Protein AF-A0AAU3WV10-F1 (afdb_monomer_lite)

Radius of gyration: 16.54 Å; chains: 1; bounding box: 46×25×33 Å

Secondary structure (DSSP, 8-state):
-------GGGHHHHHHHHHHHHHHHHHHH-----SS-HHHHHHHHHHHHHHHTT---------SSSTTHHHHHHHHHTTPPPP---------

Foldseek 3Di:
DPDDDDDPVVVVVVVVVCCVVCVVVCVVVDDDDDDDCPLVVVVVVVVVVCVVVVHPDDDDDDDPDPVRPVVVVSCVVVVDDDDPDDDDDDDD

Sequence (92 aa):
MRIRAFAHDDVAPLTDLTIETFRPFFEEVFRPSPPPRRGTALCEHAFEQMRLRGAEIVEIGTGGDSFHAPARALYEQLGCTQNPVAVYFRQL

pLDDT: mean 84.03, std 13.67, range [47.78, 96.44]

Structure (mmCIF, N/CA/C/O backbone):
data_AF-A0AAU3WV10-F1
#
_entry.id   AF-A0AAU3WV10-F1
#
loop_
_atom_site.group_PDB
_atom_site.id
_atom_site.type_symbol
_atom_site.label_atom_id
_atom_site.label_alt_id
_atom_site.label_comp_id
_atom_site.label_asym_id
_atom_site.label_entity_id
_atom_site.label_seq_id
_atom_site.pdbx_PDB_ins_code
_atom_site.Cartn_x
_atom_site.Cartn_y
_atom_site.Cartn_z
_atom_site.occupancy
_atom_site.B_iso_or_equiv
_atom_site.auth_seq_id
_atom_site.auth_comp_id
_atom_site.auth_asym_id
_atom_site.auth_atom_id
_atom_site.pdbx_PDB_model_num
ATOM 1 N N . MET A 1 1 ? 14.772 -16.584 0.274 1.00 47.78 1 MET A N 1
ATOM 2 C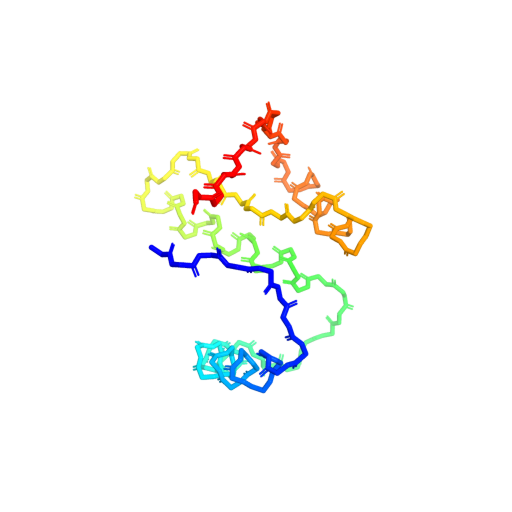 CA . MET A 1 1 ? 14.416 -15.798 -0.928 1.00 47.78 1 MET A CA 1
ATOM 3 C C . MET A 1 1 ? 15.677 -15.111 -1.438 1.00 47.78 1 MET A C 1
ATOM 5 O O . MET A 1 1 ? 16.279 -14.371 -0.671 1.00 47.78 1 MET A O 1
ATOM 9 N N . ARG A 1 2 ? 16.145 -15.408 -2.660 1.00 64.38 2 ARG A N 1
ATOM 10 C CA . ARG A 1 2 ? 17.281 -14.684 -3.262 1.00 64.38 2 ARG A CA 1
ATOM 11 C C . ARG A 1 2 ? 16.748 -13.393 -3.881 1.00 64.38 2 ARG A C 1
ATOM 13 O O . ARG A 1 2 ? 16.237 -13.421 -4.993 1.00 64.38 2 ARG A O 1
ATOM 20 N N . ILE A 1 3 ? 16.819 -12.299 -3.131 1.00 66.44 3 ILE A N 1
ATOM 21 C CA . ILE A 1 3 ? 16.438 -10.967 -3.610 1.00 66.44 3 ILE A CA 1
ATOM 22 C C . ILE A 1 3 ? 17.671 -10.356 -4.272 1.00 66.44 3 ILE A C 1
ATOM 24 O O . ILE A 1 3 ? 18.720 -10.260 -3.638 1.00 66.44 3 ILE A O 1
ATOM 28 N N . ARG A 1 4 ? 17.552 -9.972 -5.541 1.00 85.62 4 ARG A N 1
ATOM 29 C CA . ARG A 1 4 ? 18.581 -9.232 -6.282 1.00 85.62 4 ARG A CA 1
ATOM 30 C C . ARG A 1 4 ? 17.949 -8.041 -6.993 1.00 85.62 4 ARG A C 1
ATOM 32 O O . ARG A 1 4 ? 16.729 -7.990 -7.127 1.00 85.62 4 ARG A O 1
ATOM 39 N N . ALA A 1 5 ? 18.782 -7.107 -7.448 1.00 81.00 5 ALA A N 1
ATOM 40 C CA . ALA A 1 5 ? 18.322 -6.007 -8.284 1.00 81.00 5 ALA A CA 1
ATOM 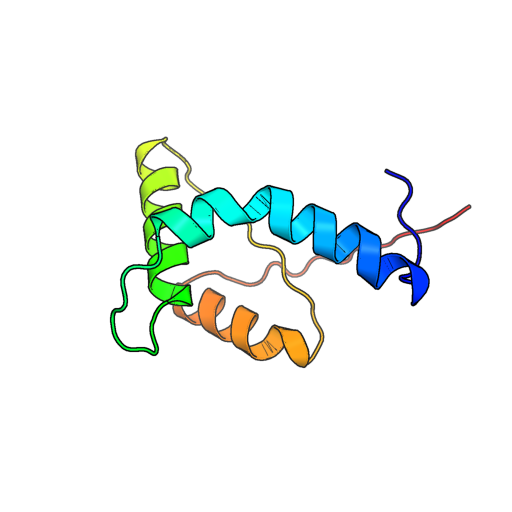41 C C . ALA A 1 5 ? 17.625 -6.536 -9.547 1.00 81.00 5 ALA A C 1
ATOM 43 O O . ALA A 1 5 ? 18.018 -7.568 -10.107 1.00 81.00 5 ALA A O 1
ATOM 44 N N . PHE A 1 6 ? 16.595 -5.806 -9.967 1.00 83.69 6 PHE A N 1
ATOM 45 C CA . PHE A 1 6 ? 15.887 -6.043 -11.214 1.00 83.69 6 PHE A CA 1
ATOM 46 C C . PHE A 1 6 ? 16.827 -5.831 -12.407 1.00 83.69 6 PHE A C 1
ATOM 48 O O . PHE A 1 6 ? 17.522 -4.815 -12.488 1.00 83.69 6 PHE A O 1
ATOM 55 N N . ALA A 1 7 ? 16.832 -6.787 -13.326 1.00 91.06 7 ALA A N 1
ATOM 56 C CA . ALA A 1 7 ? 17.490 -6.724 -14.620 1.00 91.06 7 ALA A CA 1
ATOM 57 C C . ALA A 1 7 ? 16.427 -6.722 -15.725 1.00 91.06 7 ALA A C 1
ATOM 59 O O . ALA A 1 7 ? 15.328 -7.235 -15.540 1.00 91.06 7 ALA A O 1
ATOM 60 N N . HIS A 1 8 ? 16.752 -6.172 -16.895 1.00 92.06 8 HIS A N 1
ATOM 61 C CA . HIS A 1 8 ? 15.801 -6.113 -18.010 1.00 92.06 8 HIS A CA 1
ATOM 62 C C . HIS A 1 8 ? 15.276 -7.503 -18.418 1.00 92.06 8 HIS A C 1
ATOM 64 O O . HIS A 1 8 ? 14.098 -7.650 -18.732 1.00 92.06 8 HIS A O 1
ATOM 70 N N . ASP A 1 9 ? 16.114 -8.534 -18.306 1.00 94.06 9 ASP A N 1
ATOM 71 C CA . ASP A 1 9 ? 15.746 -9.923 -18.601 1.00 94.06 9 ASP A CA 1
ATOM 72 C C . ASP A 1 9 ? 14.687 -10.496 -17.635 1.00 94.06 9 ASP A C 1
ATOM 74 O O . ASP A 1 9 ? 14.070 -11.518 -17.931 1.00 94.06 9 ASP A O 1
ATOM 78 N N . ASP A 1 10 ? 14.416 -9.833 -16.504 1.00 90.31 10 ASP A N 1
ATOM 79 C CA . ASP A 1 10 ? 13.370 -10.239 -15.558 1.00 90.31 10 ASP A CA 1
ATOM 80 C C . ASP A 1 10 ? 11.959 -9.871 -16.038 1.00 90.31 10 ASP A C 1
ATOM 82 O O . ASP A 1 10 ? 10.979 -10.401 -15.514 1.00 90.31 10 ASP A O 1
ATOM 86 N N . VAL A 1 11 ? 11.827 -8.975 -17.025 1.00 92.56 11 VAL A N 1
ATOM 87 C CA . VAL A 1 11 ? 10.524 -8.450 -17.472 1.00 92.56 11 VAL A CA 1
ATOM 88 C C . VAL A 1 11 ? 9.602 -9.569 -17.942 1.00 92.56 11 VAL A C 1
ATOM 90 O O . VAL A 1 11 ? 8.467 -9.656 -17.478 1.00 92.56 11 VAL A O 1
ATOM 93 N N . ALA A 1 12 ? 10.071 -10.415 -18.859 1.00 94.88 12 ALA A N 1
ATOM 94 C CA . ALA A 1 12 ? 9.257 -11.477 -19.442 1.00 94.88 12 ALA A CA 1
ATOM 95 C C . ALA A 1 12 ? 8.774 -12.493 -18.387 1.00 94.88 12 ALA A C 1
ATOM 97 O O . ALA A 1 12 ? 7.560 -12.620 -18.219 1.00 94.88 12 ALA A O 1
ATOM 98 N N . PRO A 1 13 ? 9.655 -13.139 -17.593 1.00 92.00 13 PRO A N 1
ATOM 99 C CA . PRO A 1 13 ? 9.210 -14.133 -16.618 1.00 92.00 13 PRO A CA 1
ATOM 100 C C . PRO A 1 13 ? 8.340 -13.538 -15.503 1.00 92.00 13 PRO A C 1
ATOM 102 O O . PRO A 1 13 ? 7.405 -14.195 -15.048 1.00 92.00 13 PRO A O 1
ATOM 105 N N . LEU A 1 14 ? 8.597 -12.297 -15.065 1.00 89.50 14 LEU A N 1
ATOM 106 C CA . LEU A 1 14 ? 7.741 -11.641 -14.070 1.00 89.50 14 LEU A CA 1
ATOM 107 C C . LEU A 1 14 ? 6.369 -11.280 -14.641 1.00 89.50 14 LEU A C 1
ATOM 109 O O . LEU A 1 14 ? 5.373 -11.362 -13.923 1.00 89.50 14 LEU A O 1
ATOM 113 N N . THR A 1 15 ? 6.305 -10.901 -15.917 1.00 90.19 15 THR A N 1
ATOM 114 C CA . THR A 1 15 ? 5.042 -10.613 -16.606 1.00 90.19 15 THR A CA 1
ATOM 115 C C . THR A 1 15 ? 4.201 -11.877 -16.728 1.00 90.19 15 THR A C 1
ATOM 117 O O . THR A 1 15 ? 3.034 -11.860 -16.337 1.00 90.19 15 THR A O 1
ATOM 120 N N . ASP A 1 16 ? 4.796 -12.980 -17.181 1.00 93.19 16 ASP A N 1
ATOM 121 C CA . ASP A 1 16 ? 4.107 -14.267 -17.309 1.00 93.19 16 ASP A CA 1
ATOM 122 C C . ASP A 1 16 ? 3.577 -14.752 -15.956 1.00 93.19 16 ASP A C 1
ATOM 124 O O . ASP A 1 16 ? 2.393 -15.067 -15.835 1.00 93.19 16 ASP A O 1
ATOM 128 N N . LEU A 1 17 ? 4.415 -14.700 -14.914 1.00 88.81 17 LEU A N 1
ATOM 129 C CA . LEU A 1 17 ? 4.020 -15.063 -13.553 1.00 88.81 17 LEU A CA 1
ATOM 130 C C . LEU A 1 17 ? 2.883 -14.178 -13.025 1.00 88.81 17 LEU A C 1
ATOM 132 O O . LEU A 1 17 ? 1.948 -14.669 -12.390 1.00 88.81 17 LEU A O 1
ATOM 136 N N . THR A 1 18 ? 2.950 -12.869 -13.280 1.00 82.81 18 THR A N 1
ATOM 137 C CA . THR A 1 18 ? 1.904 -11.917 -12.877 1.00 82.81 18 THR A CA 1
ATOM 138 C C . THR A 1 18 ? 0.590 -12.254 -13.569 1.00 82.81 18 THR A C 1
ATOM 140 O O . THR A 1 18 ? -0.456 -12.317 -12.922 1.00 82.81 18 THR A O 1
ATOM 143 N N . ILE A 1 19 ? 0.633 -12.505 -14.877 1.00 85.56 19 ILE A N 1
ATOM 144 C CA . ILE A 1 19 ? -0.547 -12.884 -15.646 1.00 85.56 19 ILE A CA 1
ATOM 145 C C . ILE A 1 19 ? -1.118 -14.193 -15.105 1.00 85.56 19 ILE A C 1
ATOM 147 O O . ILE A 1 19 ? -2.300 -14.235 -14.797 1.00 85.56 19 ILE A O 1
ATOM 151 N N . GLU A 1 20 ? -0.315 -15.242 -14.947 1.00 88.19 20 GLU A N 1
ATOM 152 C CA . GLU A 1 20 ? -0.778 -16.529 -14.417 1.00 88.19 20 GLU A CA 1
ATOM 153 C C . GLU A 1 20 ? -1.448 -16.377 -13.043 1.0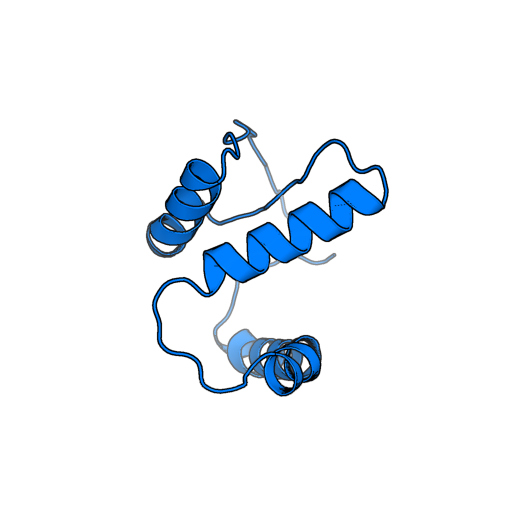0 88.19 20 GLU A C 1
ATOM 155 O O . GLU A 1 20 ? -2.555 -16.870 -12.832 1.00 88.19 20 GLU A O 1
ATOM 160 N N . THR A 1 21 ? -0.811 -15.630 -12.141 1.00 83.19 21 THR A N 1
ATOM 161 C CA . THR A 1 21 ? -1.277 -15.457 -10.759 1.00 83.19 21 THR A CA 1
ATOM 162 C C . THR A 1 21 ? -2.584 -14.673 -10.687 1.00 83.19 21 THR A C 1
ATOM 164 O O . THR A 1 21 ? -3.497 -15.038 -9.946 1.00 83.19 21 THR A O 1
ATOM 167 N N . PHE A 1 22 ? -2.680 -13.569 -11.430 1.00 78.94 22 PHE A N 1
ATOM 168 C CA . PHE A 1 22 ? -3.775 -12.615 -11.259 1.00 78.94 22 PHE A CA 1
ATOM 169 C C . PHE A 1 22 ? -4.886 -12.743 -12.300 1.00 78.94 22 PHE A C 1
ATOM 171 O O . PHE A 1 22 ? -5.971 -12.202 -12.084 1.00 78.94 22 PHE A O 1
ATOM 178 N N . ARG A 1 23 ? -4.665 -13.462 -13.406 1.00 81.19 23 ARG A N 1
ATOM 179 C CA . ARG A 1 23 ? -5.661 -13.643 -14.474 1.00 81.19 23 ARG A CA 1
ATOM 180 C C . ARG A 1 23 ? -7.027 -14.108 -13.955 1.00 81.19 23 ARG A C 1
ATOM 182 O O . ARG A 1 23 ? -7.993 -13.439 -14.314 1.00 81.19 23 ARG A O 1
ATOM 189 N N . PRO A 1 24 ? -7.152 -15.140 -13.095 1.00 76.75 24 PRO A N 1
ATOM 190 C CA . PRO A 1 24 ? -8.467 -15.586 -12.625 1.00 76.75 24 PRO A CA 1
ATOM 191 C C . PRO A 1 24 ? -9.234 -14.476 -11.891 1.00 76.75 24 PRO A C 1
ATOM 193 O O . PRO A 1 24 ? -10.424 -14.280 -12.114 1.00 76.75 24 PRO A O 1
ATOM 196 N N . PHE A 1 25 ? -8.527 -13.674 -11.088 1.00 63.81 25 PHE A N 1
ATOM 197 C CA . PHE A 1 25 ? -9.112 -12.547 -10.362 1.00 63.81 25 PHE A CA 1
ATOM 198 C C . PHE A 1 25 ? -9.545 -11.418 -11.296 1.00 63.81 25 PHE A C 1
ATOM 200 O O . PHE A 1 25 ? -10.603 -10.825 -11.103 1.00 63.81 25 PHE A O 1
ATOM 207 N N . PHE A 1 26 ? -8.745 -11.103 -12.316 1.00 62.06 26 PHE A N 1
ATOM 208 C CA . PHE A 1 26 ? -9.107 -10.064 -13.276 1.00 62.06 26 PHE A CA 1
ATOM 209 C C . PHE A 1 26 ? -10.265 -10.494 -14.176 1.00 62.06 26 PHE A C 1
ATOM 211 O O . PHE A 1 26 ? -11.161 -9.687 -14.410 1.00 62.06 26 PHE A O 1
ATOM 218 N N . GLU A 1 27 ? -10.284 -11.741 -14.642 1.00 68.62 27 GLU A N 1
ATOM 219 C CA . GLU A 1 27 ? -11.325 -12.254 -15.539 1.00 68.62 27 GLU A CA 1
ATOM 220 C C . GLU A 1 27 ? -12.688 -12.394 -14.835 1.00 68.62 27 GLU A C 1
ATOM 222 O O . GLU A 1 27 ? -13.715 -12.087 -15.442 1.00 68.62 27 GLU A O 1
ATOM 227 N N . GLU A 1 28 ? -12.724 -12.755 -13.547 1.00 60.12 28 GLU A N 1
ATOM 228 C CA . GLU A 1 28 ? -13.980 -12.856 -12.784 1.00 60.12 28 GLU A CA 1
ATOM 229 C C . GLU A 1 28 ? -14.513 -11.498 -12.287 1.00 60.12 28 GLU A C 1
ATOM 231 O O . GLU A 1 28 ? -15.728 -11.305 -12.189 1.00 60.12 28 GLU A O 1
ATOM 236 N N . VAL A 1 29 ? -13.633 -10.530 -11.994 1.00 51.72 29 VAL A N 1
ATOM 237 C CA . VAL A 1 29 ? -14.019 -9.239 -11.384 1.00 51.72 29 VAL A CA 1
ATOM 238 C C . VAL A 1 29 ? -14.320 -8.152 -12.430 1.00 51.72 29 VAL A C 1
ATOM 240 O O . VAL A 1 29 ? -15.061 -7.204 -12.149 1.00 51.72 29 VAL A O 1
ATOM 243 N N . PHE A 1 30 ? -13.820 -8.270 -13.666 1.00 53.28 30 PHE A N 1
ATOM 244 C CA . PHE A 1 30 ? -14.067 -7.283 -14.724 1.00 53.28 30 PHE A CA 1
ATOM 245 C C . PHE A 1 30 ? -15.351 -7.552 -15.529 1.00 53.28 30 PHE A C 1
ATOM 247 O O . PHE A 1 30 ? -15.327 -7.963 -16.688 1.00 53.28 30 PHE A O 1
ATOM 254 N N . ARG A 1 31 ? -16.503 -7.167 -14.967 1.00 56.47 31 ARG A N 1
ATOM 255 C CA . ARG A 1 31 ? -17.607 -6.636 -15.793 1.00 56.47 31 ARG A CA 1
ATOM 256 C C . ARG A 1 31 ? -17.390 -5.135 -16.031 1.00 56.47 31 ARG A C 1
ATOM 258 O O . ARG A 1 31 ? -16.933 -4.441 -15.119 1.00 56.47 31 ARG A O 1
ATOM 265 N N . PRO A 1 32 ? -17.708 -4.590 -17.219 1.00 50.78 32 PRO A N 1
ATOM 266 C CA . PRO A 1 32 ? -17.468 -3.183 -17.511 1.00 50.78 32 PRO A CA 1
ATOM 267 C C . PRO A 1 32 ? -18.429 -2.306 -16.694 1.00 50.78 32 PRO A C 1
ATOM 269 O O . PRO A 1 32 ? -19.609 -2.187 -17.002 1.00 50.78 32 PRO A O 1
ATOM 272 N N . SER A 1 33 ? -17.896 -1.686 -15.645 1.00 48.16 33 SER A N 1
ATOM 273 C CA . SER A 1 33 ? -18.503 -0.581 -14.894 1.00 48.16 33 SER A CA 1
ATOM 274 C C . SER A 1 33 ? -17.557 0.635 -14.960 1.00 48.16 33 SER A C 1
ATOM 276 O O . SER A 1 33 ? -16.328 0.434 -15.006 1.00 48.16 33 SER A O 1
ATOM 278 N N . PRO A 1 34 ? -18.077 1.880 -15.048 1.00 49.19 34 PRO A N 1
ATOM 279 C CA . PRO A 1 34 ? -17.275 3.045 -15.419 1.00 49.19 34 PRO A CA 1
ATOM 280 C C . PRO A 1 34 ? -16.333 3.514 -14.280 1.00 49.19 34 PRO A C 1
ATOM 282 O O . PRO A 1 34 ? -16.618 3.264 -13.108 1.00 49.19 34 PRO A O 1
ATOM 285 N N . PRO A 1 35 ? -15.187 4.168 -14.590 1.00 58.19 35 PRO A N 1
ATOM 286 C CA . PRO A 1 35 ? -14.149 4.534 -13.610 1.00 58.19 35 PRO A CA 1
ATOM 287 C C . PRO A 1 35 ? -14.430 5.899 -12.939 1.00 58.19 35 PRO A C 1
ATOM 289 O O . PRO A 1 35 ? -15.160 6.697 -13.531 1.00 58.19 35 PRO A O 1
ATOM 292 N N . PRO A 1 36 ? -13.891 6.191 -11.719 1.00 54.06 36 PRO A N 1
ATOM 293 C CA . PRO A 1 36 ? -12.491 5.950 -11.309 1.00 54.06 36 PRO A CA 1
ATOM 294 C C . PRO A 1 36 ? -12.227 5.235 -9.956 1.00 54.06 36 PRO A C 1
ATOM 296 O O . PRO A 1 36 ? -11.117 5.306 -9.444 1.00 54.06 36 PRO A O 1
ATOM 299 N N . ARG A 1 37 ? -13.176 4.502 -9.357 1.00 67.06 37 ARG A N 1
ATOM 300 C CA . ARG A 1 37 ? -13.043 3.996 -7.961 1.00 67.06 37 ARG A CA 1
ATOM 301 C C . ARG A 1 37 ? -12.594 2.532 -7.785 1.00 67.06 37 ARG A C 1
ATOM 303 O O . ARG A 1 37 ? -12.876 1.927 -6.755 1.00 67.06 37 ARG A O 1
ATOM 310 N N . ARG A 1 38 ? -11.904 1.932 -8.763 1.00 78.62 38 ARG A N 1
ATOM 311 C CA . ARG A 1 38 ? -11.561 0.490 -8.713 1.00 78.62 38 ARG A CA 1
ATOM 312 C C . ARG A 1 38 ? -10.617 0.129 -7.560 1.00 78.62 38 ARG A C 1
ATOM 314 O O . ARG A 1 38 ? -10.869 -0.851 -6.874 1.00 78.62 38 ARG A O 1
ATOM 321 N N . GLY A 1 39 ? -9.583 0.938 -7.310 1.00 85.00 39 GLY A N 1
ATOM 322 C CA . GLY A 1 39 ? -8.645 0.701 -6.203 1.00 85.00 39 GLY A CA 1
ATOM 323 C C . GLY A 1 39 ? -9.324 0.753 -4.832 1.00 85.00 39 GLY A C 1
ATOM 324 O O . GLY A 1 39 ? -9.136 -0.144 -4.018 1.00 85.00 39 GLY A O 1
ATOM 325 N N . THR A 1 40 ? -10.183 1.753 -4.617 1.00 90.06 40 THR A N 1
ATOM 326 C CA . THR A 1 40 ? -10.997 1.885 -3.401 1.00 90.06 40 THR A CA 1
ATOM 327 C C . THR A 1 40 ? -11.887 0.668 -3.186 1.00 90.06 40 THR A C 1
ATOM 329 O O . THR A 1 40 ? -11.822 0.056 -2.127 1.00 90.06 40 THR A O 1
ATOM 332 N N . ALA A 1 41 ? -12.657 0.269 -4.204 1.00 87.88 41 ALA A N 1
ATOM 333 C CA . ALA A 1 41 ? -13.575 -0.863 -4.092 1.00 87.88 41 ALA A CA 1
ATOM 334 C C . ALA A 1 41 ? -12.849 -2.182 -3.774 1.00 87.88 41 ALA A C 1
ATOM 336 O O . ALA A 1 41 ? -13.340 -2.977 -2.976 1.00 87.88 41 ALA A O 1
ATOM 337 N N . LEU A 1 42 ? -11.666 -2.404 -4.361 1.00 88.19 42 LEU A N 1
ATOM 338 C CA . LEU A 1 42 ? -10.845 -3.581 -4.069 1.00 88.19 42 LEU A CA 1
ATOM 339 C C . LEU A 1 42 ? -10.341 -3.583 -2.621 1.00 88.19 42 LEU A C 1
ATOM 341 O O . LEU A 1 42 ? -10.440 -4.606 -1.944 1.00 88.19 42 LEU A O 1
ATOM 345 N N . CYS A 1 43 ? -9.838 -2.444 -2.136 1.00 93.56 43 CYS A N 1
ATOM 346 C CA . CYS A 1 43 ? -9.358 -2.329 -0.759 1.00 93.56 43 CYS A CA 1
ATOM 347 C C . CYS A 1 43 ? -10.500 -2.514 0.245 1.00 93.56 43 CYS A C 1
ATOM 349 O O . CYS A 1 43 ? -10.376 -3.318 1.161 1.00 93.56 43 CYS A O 1
ATOM 351 N N . GLU A 1 44 ? -11.634 -1.836 0.048 1.00 93.44 44 GLU A N 1
ATOM 352 C CA . GLU A 1 44 ? -12.796 -1.957 0.936 1.00 93.44 44 GLU A CA 1
ATOM 353 C C . GLU A 1 44 ? -13.334 -3.388 0.982 1.00 93.44 44 GLU A C 1
ATOM 355 O O . GLU A 1 44 ? -13.619 -3.902 2.065 1.00 93.44 44 GLU A O 1
ATOM 360 N N . HIS A 1 45 ? -13.410 -4.063 -0.170 1.00 90.62 45 HIS A N 1
ATOM 361 C CA . HIS A 1 45 ? -13.794 -5.469 -0.216 1.00 90.62 45 HIS A CA 1
ATOM 362 C C . HIS A 1 45 ? -12.823 -6.344 0.589 1.00 90.62 45 HIS A C 1
ATOM 364 O O . HIS A 1 45 ? -13.261 -7.137 1.423 1.00 90.62 45 HIS A O 1
ATOM 370 N N . ALA A 1 46 ? -11.511 -6.182 0.390 1.00 91.62 46 ALA A N 1
ATOM 371 C CA . ALA A 1 46 ? -10.503 -6.939 1.129 1.00 91.62 46 ALA A CA 1
ATOM 372 C C . ALA A 1 46 ? -10.567 -6.668 2.643 1.00 91.62 46 ALA A C 1
ATOM 374 O O . ALA A 1 46 ? -10.557 -7.612 3.434 1.00 91.62 46 ALA A O 1
ATOM 375 N N . PHE A 1 47 ? -10.700 -5.406 3.060 1.00 94.94 47 PHE A N 1
ATOM 376 C CA . PHE A 1 47 ? -10.787 -5.029 4.474 1.00 94.94 47 PHE A CA 1
ATOM 377 C C . PHE A 1 47 ? -12.026 -5.617 5.143 1.00 94.94 47 PHE A C 1
ATOM 379 O O . PHE A 1 47 ? -11.938 -6.114 6.265 1.00 94.94 47 PHE A O 1
ATOM 386 N N . GLU A 1 48 ? -13.169 -5.610 4.454 1.00 94.56 48 GLU A N 1
ATOM 387 C CA . GLU A 1 48 ? -14.386 -6.245 4.956 1.00 94.56 48 GLU A CA 1
ATOM 388 C C . GLU A 1 48 ? -14.195 -7.755 5.125 1.00 94.56 48 GLU A C 1
ATOM 390 O O . GLU A 1 48 ? -14.508 -8.317 6.173 1.00 94.56 48 GLU A O 1
ATOM 395 N N . GLN A 1 49 ? -13.589 -8.417 4.138 1.00 93.19 49 GLN A N 1
ATOM 396 C CA . GLN A 1 49 ? -13.274 -9.841 4.228 1.00 93.19 49 GLN A CA 1
ATOM 397 C C . GLN A 1 49 ? -12.325 -10.170 5.391 1.00 93.19 49 GLN A C 1
ATOM 399 O O . GLN A 1 49 ? -12.499 -11.199 6.051 1.00 93.19 49 GLN A O 1
ATOM 404 N N . MET A 1 50 ? -11.338 -9.316 5.660 1.00 93.69 50 MET A N 1
ATOM 405 C CA . MET A 1 50 ? -10.426 -9.466 6.796 1.00 93.69 50 MET A CA 1
ATOM 406 C C . MET A 1 50 ? -11.163 -9.288 8.130 1.00 93.69 50 MET A C 1
ATOM 408 O O . MET A 1 50 ? -11.033 -10.130 9.021 1.00 93.69 50 MET A O 1
ATOM 412 N N . ARG A 1 51 ? -12.009 -8.260 8.241 1.00 95.56 51 ARG A N 1
ATOM 413 C CA . ARG A 1 51 ? -12.810 -7.980 9.442 1.00 95.56 51 ARG A CA 1
ATOM 414 C C . ARG A 1 51 ? -13.766 -9.120 9.782 1.00 95.56 51 ARG A C 1
ATOM 416 O O . ARG A 1 51 ? -13.820 -9.544 10.932 1.00 95.56 51 ARG A O 1
ATOM 423 N N . LEU A 1 52 ? -14.455 -9.678 8.783 1.00 91.12 52 LEU A N 1
ATOM 424 C CA . LEU A 1 52 ? -15.340 -10.840 8.954 1.00 91.12 52 LEU A CA 1
ATOM 425 C C . LEU A 1 52 ? -14.608 -12.087 9.475 1.00 91.12 52 LEU A C 1
ATOM 427 O O . LEU A 1 52 ? -15.229 -12.962 10.072 1.00 91.12 52 LEU A O 1
ATOM 431 N N . ARG A 1 53 ? -13.289 -12.172 9.266 1.00 94.44 53 ARG A N 1
ATOM 432 C CA . ARG A 1 53 ? -12.425 -13.252 9.772 1.00 94.44 53 ARG A CA 1
ATOM 433 C C . ARG A 1 53 ? -11.763 -12.916 11.113 1.00 94.44 53 ARG A C 1
ATOM 435 O O . ARG A 1 53 ? -10.922 -13.681 11.573 1.00 94.44 53 ARG A O 1
ATOM 442 N N . GLY A 1 54 ? -12.133 -11.796 11.735 1.00 95.19 54 GLY A N 1
ATOM 443 C CA . GLY A 1 54 ? -11.596 -11.361 13.023 1.00 95.19 54 GLY A CA 1
ATOM 444 C C . GLY A 1 54 ? -10.226 -10.688 12.941 1.00 95.19 54 GLY A C 1
ATOM 445 O O . GLY A 1 54 ? -9.546 -10.592 13.956 1.00 95.19 54 GLY A O 1
ATOM 446 N N . ALA A 1 55 ? -9.794 -10.235 11.760 1.00 95.56 55 ALA A N 1
ATOM 447 C CA . ALA A 1 55 ? -8.572 -9.447 11.660 1.00 95.56 55 ALA A CA 1
ATOM 448 C C . ALA A 1 55 ? -8.796 -8.036 12.225 1.00 95.56 55 ALA A C 1
ATOM 450 O O . ALA A 1 55 ? -9.724 -7.334 11.820 1.00 95.56 55 ALA A O 1
ATOM 451 N N . GLU A 1 56 ? -7.911 -7.614 13.126 1.00 96.44 56 GLU A N 1
ATOM 452 C CA . GLU A 1 56 ? -7.946 -6.280 13.743 1.00 96.44 56 GLU A CA 1
ATOM 453 C C . GLU A 1 56 ? -7.068 -5.258 13.005 1.00 96.44 56 GLU A C 1
ATOM 455 O O . GLU A 1 56 ? -7.288 -4.054 13.111 1.00 96.44 56 GLU A O 1
ATOM 460 N N . ILE A 1 57 ? -6.073 -5.729 12.246 1.00 94.50 57 ILE A N 1
ATOM 461 C CA . ILE A 1 57 ? -5.080 -4.900 11.555 1.00 94.50 57 ILE A CA 1
ATOM 462 C C . ILE A 1 57 ? -4.905 -5.406 10.119 1.00 94.50 57 ILE A C 1
ATOM 464 O O . ILE A 1 57 ? -4.917 -6.612 9.866 1.00 94.50 57 ILE A O 1
ATOM 468 N N . VAL A 1 58 ? -4.706 -4.473 9.186 1.00 94.81 58 VAL A N 1
ATOM 469 C CA . VAL A 1 58 ? -4.246 -4.745 7.821 1.00 94.81 58 VAL A CA 1
ATOM 470 C C . VAL A 1 58 ? -2.870 -4.118 7.611 1.00 94.81 58 VAL A C 1
ATOM 472 O O . VAL A 1 58 ? -2.643 -2.966 7.977 1.00 94.81 58 VAL A O 1
ATOM 475 N N . GLU A 1 59 ? -1.953 -4.876 7.015 1.00 93.44 59 GLU A N 1
ATOM 476 C CA . GLU A 1 59 ? -0.670 -4.371 6.529 1.00 93.44 59 GLU A CA 1
ATOM 477 C C . GLU A 1 59 ? -0.711 -4.292 5.000 1.00 93.44 59 GLU A C 1
ATOM 479 O O . GLU A 1 59 ? -1.143 -5.234 4.334 1.00 93.44 59 GLU A O 1
ATOM 484 N N . ILE A 1 60 ? -0.255 -3.168 4.442 1.00 92.19 60 ILE A N 1
ATOM 485 C CA . ILE A 1 60 ? -0.153 -2.958 2.996 1.00 92.19 60 ILE A CA 1
ATOM 486 C C . ILE A 1 60 ? 1.215 -2.354 2.689 1.00 92.19 60 ILE A C 1
ATOM 488 O O . ILE A 1 60 ? 1.538 -1.254 3.137 1.00 92.19 60 ILE A O 1
ATOM 492 N N . GLY A 1 61 ? 2.020 -3.075 1.909 1.00 90.25 61 GLY A N 1
ATOM 493 C CA . GLY A 1 61 ? 3.313 -2.600 1.425 1.00 90.25 61 GLY A CA 1
ATOM 494 C C . GLY A 1 61 ? 3.181 -1.820 0.117 1.00 90.25 61 GLY A C 1
ATOM 495 O O . GLY A 1 61 ? 2.455 -2.222 -0.789 1.00 90.25 61 GLY A O 1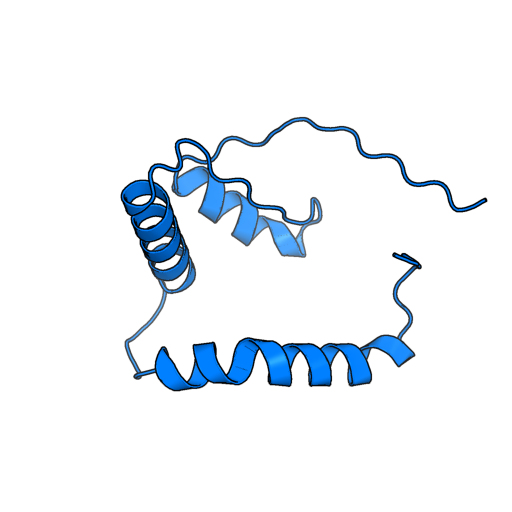
ATOM 496 N N . THR A 1 62 ? 3.914 -0.716 -0.009 1.00 92.19 62 THR A N 1
ATOM 497 C CA . THR A 1 62 ? 4.051 0.041 -1.262 1.00 92.19 62 THR A CA 1
ATOM 498 C C . THR A 1 62 ? 5.413 0.725 -1.324 1.00 92.19 62 THR A C 1
ATOM 500 O O . THR A 1 62 ? 6.019 0.999 -0.287 1.00 92.19 62 THR A O 1
ATOM 503 N N . GLY A 1 63 ? 5.906 1.008 -2.533 1.00 88.25 63 GLY A N 1
ATOM 504 C CA . GLY A 1 63 ? 7.157 1.740 -2.724 1.00 88.25 63 GLY A CA 1
ATOM 505 C C . GLY A 1 63 ? 7.104 3.164 -2.158 1.00 88.25 63 GLY A C 1
ATOM 506 O O . GLY A 1 63 ? 6.039 3.785 -2.069 1.00 88.25 63 GLY A O 1
ATOM 507 N N . GLY A 1 64 ? 8.273 3.688 -1.778 1.00 88.62 64 GLY A N 1
ATOM 508 C CA . GLY A 1 64 ? 8.458 5.074 -1.325 1.00 88.62 64 GLY A CA 1
ATOM 509 C C . GLY A 1 64 ? 8.696 6.081 -2.459 1.00 88.62 64 GLY A C 1
ATOM 510 O O . GLY A 1 64 ? 8.693 7.285 -2.223 1.00 88.62 64 GLY A O 1
ATOM 511 N N . ASP A 1 65 ? 8.882 5.610 -3.691 1.00 88.94 65 ASP A N 1
ATOM 512 C CA . ASP A 1 65 ? 9.140 6.435 -4.877 1.00 88.94 65 ASP A CA 1
ATOM 513 C C . ASP A 1 65 ? 7.889 7.191 -5.385 1.00 88.94 65 ASP A C 1
ATOM 515 O O . ASP A 1 65 ? 6.783 7.074 -4.842 1.00 88.94 65 ASP A O 1
ATOM 519 N N . SER A 1 66 ? 8.067 8.019 -6.420 1.00 90.25 66 SER A N 1
ATOM 520 C CA . SER A 1 66 ? 7.003 8.855 -6.992 1.00 90.25 66 SER A CA 1
ATOM 521 C C . SER A 1 66 ? 5.959 8.064 -7.776 1.00 90.25 66 SER A C 1
ATOM 523 O O . SER A 1 66 ? 4.794 8.459 -7.784 1.00 90.25 66 SER A O 1
ATOM 525 N N . PHE A 1 67 ? 6.339 6.940 -8.389 1.00 90.69 67 PHE A N 1
ATOM 526 C CA . PHE A 1 67 ? 5.406 6.084 -9.119 1.00 90.69 67 PHE A CA 1
ATOM 527 C C . PHE A 1 67 ? 4.347 5.505 -8.172 1.00 90.69 67 PHE A C 1
ATOM 529 O O . PHE A 1 67 ? 3.168 5.446 -8.516 1.00 90.69 67 PHE A O 1
ATOM 536 N N . HIS A 1 68 ? 4.739 5.191 -6.937 1.00 94.56 68 HIS A N 1
ATOM 537 C CA . HIS A 1 68 ? 3.837 4.691 -5.899 1.00 94.56 68 HIS A CA 1
ATOM 538 C C . HIS A 1 68 ? 3.082 5.779 -5.112 1.00 94.56 68 HIS A C 1
ATOM 540 O O . HIS A 1 68 ? 2.274 5.448 -4.240 1.00 94.56 68 HIS A O 1
ATOM 546 N N . ALA A 1 69 ? 3.298 7.071 -5.387 1.00 92.69 69 ALA A N 1
ATOM 547 C CA . ALA A 1 69 ? 2.625 8.148 -4.654 1.00 92.69 69 ALA A CA 1
ATOM 548 C C . ALA A 1 69 ? 1.081 8.073 -4.704 1.00 92.69 69 ALA A C 1
ATOM 550 O O . ALA A 1 69 ? 0.462 8.243 -3.650 1.00 92.69 69 ALA A O 1
ATOM 551 N N . PRO A 1 70 ? 0.434 7.747 -5.846 1.00 93.38 70 PRO A N 1
ATOM 552 C CA . PRO A 1 70 ? -1.021 7.593 -5.892 1.00 93.38 70 PRO A CA 1
ATOM 553 C C . PRO A 1 70 ? -1.548 6.454 -5.006 1.00 93.38 70 PRO A C 1
ATOM 555 O O . PRO A 1 70 ? -2.630 6.578 -4.439 1.00 93.38 70 PRO A O 1
ATOM 558 N N . ALA A 1 71 ? -0.789 5.362 -4.853 1.00 93.88 71 ALA A N 1
ATOM 559 C CA . ALA A 1 71 ? -1.176 4.248 -3.988 1.00 93.88 71 ALA A CA 1
ATOM 560 C C . ALA A 1 71 ? -1.131 4.650 -2.507 1.00 93.88 71 ALA A C 1
ATOM 562 O O . ALA A 1 71 ? -2.084 4.393 -1.776 1.00 93.88 71 ALA A O 1
ATOM 563 N N . ARG A 1 72 ? -0.071 5.355 -2.080 1.00 95.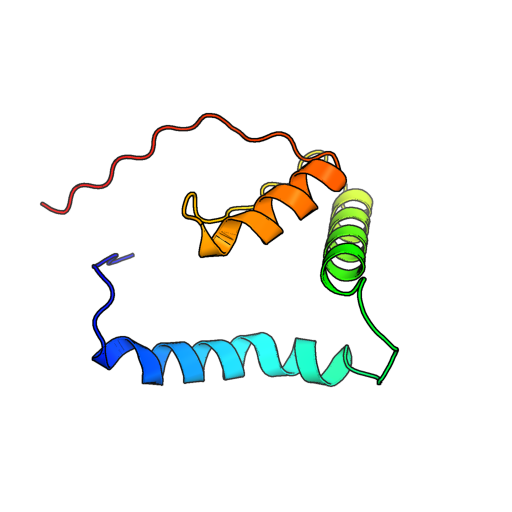38 72 ARG A N 1
ATOM 564 C CA . ARG A 1 72 ? 0.026 5.892 -0.709 1.00 95.38 72 ARG A CA 1
ATOM 565 C C . ARG A 1 72 ? -1.136 6.829 -0.388 1.00 95.38 72 ARG A C 1
ATOM 567 O O . ARG A 1 72 ? -1.796 6.636 0.626 1.00 95.38 72 ARG A O 1
ATOM 574 N N . ALA A 1 73 ? -1.441 7.757 -1.296 1.00 95.38 73 ALA A N 1
ATOM 575 C CA . ALA A 1 73 ? -2.562 8.678 -1.131 1.00 95.38 73 ALA A CA 1
ATOM 576 C C . ALA A 1 73 ? -3.908 7.943 -0.990 1.00 95.38 73 ALA A C 1
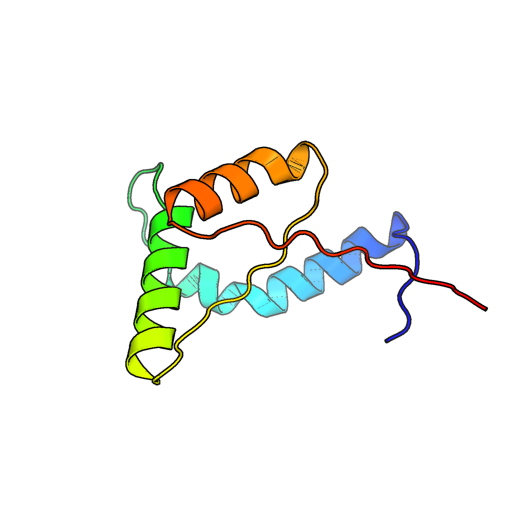ATOM 578 O O . ALA A 1 73 ? -4.734 8.332 -0.169 1.00 95.38 73 ALA A O 1
ATOM 579 N N . LEU A 1 74 ? -4.126 6.864 -1.753 1.00 95.00 74 LEU A N 1
ATOM 580 C CA . LEU A 1 74 ? -5.320 6.030 -1.606 1.00 95.00 74 LEU A CA 1
ATOM 581 C C . LEU A 1 74 ? -5.381 5.364 -0.223 1.00 95.00 74 LEU A C 1
ATOM 583 O O . LEU A 1 74 ? -6.420 5.430 0.425 1.00 95.00 74 LEU A O 1
ATOM 587 N N . TYR A 1 75 ? -4.305 4.726 0.241 1.00 96.00 75 TYR A N 1
ATOM 588 C CA . TYR A 1 75 ? -4.315 4.044 1.541 1.00 96.00 75 TYR A CA 1
ATOM 589 C C . TYR A 1 75 ? -4.524 5.026 2.701 1.00 96.00 75 TYR A C 1
ATOM 591 O O . TYR A 1 75 ? -5.319 4.749 3.597 1.00 96.00 75 TYR A O 1
ATOM 599 N N . GLU A 1 76 ? -3.896 6.202 2.645 1.00 96.06 76 GLU A N 1
ATOM 600 C CA . GLU A 1 76 ? -4.118 7.286 3.610 1.00 96.06 76 GLU A CA 1
ATOM 601 C C . GLU A 1 76 ? -5.580 7.763 3.604 1.00 96.06 76 GLU A C 1
ATOM 603 O O . GLU A 1 76 ? -6.188 7.913 4.664 1.00 96.06 76 GLU A O 1
ATOM 608 N N . GLN A 1 77 ? -6.193 7.923 2.423 1.00 96.12 77 GLN A N 1
ATOM 609 C CA . GLN A 1 77 ? -7.621 8.252 2.299 1.00 96.12 77 GLN A CA 1
ATOM 610 C C . GLN A 1 77 ? -8.543 7.175 2.887 1.00 96.12 77 GLN A C 1
ATOM 612 O O . GLN A 1 77 ? -9.637 7.500 3.346 1.00 96.12 77 GLN A O 1
ATOM 617 N N . LEU A 1 78 ? -8.116 5.911 2.882 1.00 95.38 78 LEU A N 1
ATOM 618 C CA . LEU A 1 78 ? -8.846 4.787 3.475 1.00 95.38 78 LEU A CA 1
ATOM 619 C C . LEU A 1 78 ? -8.586 4.619 4.982 1.00 95.38 78 LEU A C 1
ATOM 621 O O . LEU A 1 78 ? -9.096 3.676 5.586 1.00 95.38 78 LEU A O 1
ATOM 625 N N . GLY A 1 79 ? -7.823 5.526 5.598 1.00 95.94 79 GLY A N 1
ATOM 626 C CA . GLY A 1 79 ? -7.540 5.521 7.033 1.00 95.94 79 GLY A CA 1
ATOM 627 C C . GLY A 1 79 ? -6.340 4.667 7.441 1.00 95.94 79 GLY A C 1
ATOM 628 O O . GLY A 1 79 ? -6.137 4.444 8.635 1.00 95.94 79 GLY A O 1
ATOM 629 N N . CYS A 1 80 ? -5.533 4.189 6.490 1.00 96.00 80 CYS A N 1
ATOM 630 C CA . CYS A 1 80 ? -4.255 3.567 6.815 1.00 96.00 80 CYS A CA 1
ATOM 631 C C . CYS A 1 80 ? -3.250 4.639 7.257 1.00 96.00 80 CYS A C 1
ATOM 633 O O . CYS A 1 80 ? -3.102 5.675 6.612 1.00 96.00 80 CYS A O 1
ATOM 635 N N . THR A 1 81 ? -2.500 4.350 8.317 1.00 95.38 81 THR A N 1
ATOM 636 C CA . THR A 1 81 ? -1.398 5.204 8.776 1.00 95.38 81 THR A CA 1
ATOM 637 C C . THR A 1 81 ? -0.069 4.602 8.338 1.00 95.38 81 THR A C 1
ATOM 639 O O . THR A 1 81 ? 0.155 3.402 8.497 1.00 95.38 81 THR A O 1
ATOM 642 N N . GLN A 1 82 ? 0.833 5.428 7.803 1.00 93.06 82 GLN A N 1
ATOM 643 C CA . GLN A 1 82 ? 2.162 4.970 7.407 1.00 93.06 82 GLN A CA 1
ATOM 644 C C . GLN A 1 82 ? 2.979 4.533 8.634 1.00 93.06 82 GLN A C 1
ATOM 646 O O . GLN A 1 82 ? 3.139 5.289 9.591 1.00 93.06 82 GLN A O 1
ATOM 651 N N . ASN A 1 83 ? 3.537 3.322 8.585 1.00 90.69 83 ASN A N 1
ATOM 652 C CA . ASN A 1 83 ? 4.452 2.815 9.604 1.00 90.69 83 ASN A CA 1
ATOM 653 C C . ASN A 1 83 ? 5.895 3.293 9.313 1.00 90.69 83 ASN A C 1
ATOM 655 O O . ASN A 1 83 ? 6.422 2.967 8.244 1.00 90.69 83 ASN A O 1
ATOM 659 N N . PRO A 1 84 ? 6.558 4.050 10.212 1.00 86.44 84 PRO A N 1
ATOM 660 C CA . PRO A 1 84 ? 7.897 4.596 9.977 1.00 86.44 84 PRO A CA 1
ATOM 661 C C . PRO A 1 84 ? 8.999 3.546 10.216 1.00 86.44 84 PRO A C 1
ATOM 663 O O . PRO A 1 84 ? 9.765 3.626 11.176 1.00 86.44 84 PRO A O 1
ATOM 666 N N . VAL A 1 85 ? 9.085 2.541 9.343 1.00 83.69 85 VAL A N 1
ATOM 667 C CA . VAL A 1 85 ? 10.066 1.446 9.446 1.00 83.69 85 VAL A CA 1
ATOM 668 C C . VAL A 1 85 ? 11.322 1.725 8.616 1.00 83.69 85 VAL A C 1
ATOM 670 O O . VAL A 1 85 ? 11.242 2.118 7.454 1.00 83.69 85 VAL A O 1
ATOM 673 N N . ALA A 1 86 ? 12.495 1.442 9.194 1.00 83.56 86 ALA A N 1
ATOM 674 C CA . ALA A 1 86 ? 13.778 1.407 8.494 1.00 83.56 86 ALA A CA 1
ATOM 675 C C . ALA A 1 86 ? 14.155 -0.044 8.146 1.00 83.56 86 ALA A C 1
ATOM 677 O O . ALA A 1 86 ? 14.411 -0.853 9.038 1.00 83.56 86 ALA A O 1
ATOM 678 N N . VAL A 1 87 ? 14.199 -0.379 6.852 1.00 82.25 87 VAL A N 1
ATOM 679 C CA . VAL A 1 87 ? 14.539 -1.729 6.371 1.00 82.25 87 VAL A CA 1
ATOM 680 C C . VAL A 1 87 ? 15.926 -1.724 5.728 1.00 82.25 87 VAL A C 1
ATOM 682 O O . VAL A 1 87 ? 16.172 -0.975 4.786 1.00 82.25 87 VAL A O 1
ATOM 685 N N . TYR A 1 88 ? 16.825 -2.585 6.212 1.00 76.62 88 TYR A N 1
ATOM 686 C CA . TYR A 1 88 ? 18.183 -2.743 5.686 1.00 76.62 88 TYR A CA 1
ATOM 687 C C . TYR A 1 88 ? 18.354 -4.135 5.083 1.00 76.62 88 TYR A C 1
ATOM 689 O O . TYR A 1 88 ? 18.101 -5.141 5.743 1.00 76.62 88 TYR A O 1
ATOM 697 N N . PHE A 1 89 ? 18.849 -4.198 3.850 1.00 77.81 89 PHE A N 1
ATOM 698 C CA . PHE A 1 89 ? 19.228 -5.448 3.201 1.00 77.81 89 PHE A CA 1
ATOM 699 C C . PHE A 1 89 ? 20.729 -5.433 2.931 1.00 77.81 89 PHE A C 1
ATOM 701 O O . PHE A 1 89 ? 21.266 -4.447 2.429 1.00 77.81 89 PHE A O 1
ATOM 708 N N . ARG A 1 90 ? 21.412 -6.536 3.244 1.00 78.12 90 ARG A N 1
ATOM 709 C CA . ARG A 1 90 ? 22.808 -6.753 2.864 1.00 78.12 90 ARG A CA 1
ATOM 710 C C . ARG A 1 90 ? 22.915 -8.088 2.152 1.00 78.12 90 ARG A C 1
ATOM 712 O O . ARG A 1 90 ? 22.650 -9.129 2.746 1.00 78.12 90 ARG A O 1
ATOM 719 N N . GLN A 1 91 ? 23.332 -8.044 0.895 1.00 72.19 91 GLN A N 1
ATOM 720 C CA . GLN A 1 91 ? 23.902 -9.212 0.245 1.00 72.19 91 GLN A CA 1
ATOM 721 C C . GLN A 1 91 ? 25.343 -9.353 0.749 1.00 72.19 91 GLN A C 1
ATOM 723 O O . GLN A 1 91 ? 26.089 -8.372 0.750 1.00 72.19 91 GLN A O 1
ATOM 728 N N . LEU A 1 92 ? 25.682 -10.530 1.270 1.00 69.31 92 LEU A N 1
ATOM 729 C CA . LEU A 1 92 ? 27.028 -10.864 1.736 1.00 69.31 92 LEU A CA 1
ATOM 730 C C . LEU A 1 92 ? 27.886 -11.356 0.573 1.00 69.31 92 LEU A C 1
ATOM 732 O O . LEU A 1 92 ? 27.337 -12.112 -0.263 1.00 69.31 92 LEU A O 1
#